Protein AF-A0A955SJW9-F1 (afdb_monomer)

Secondary structure (DSSP, 8-state):
-HHHHHHHHHHHTT--HHHHHHHHHTTSGGG----S--HHHHHHHHHHHHHHH-HHHHTSSS-SS--HHHHHHTT-GGGHHHHHHHHHHT-

Mean predicted aligned error: 3.62 Å

Sequence (91 aa):
THAEIGAYLLGLWGIPTSVIEAVAFHHRPSASLAQVLTPLISVHAANGLLAEQDPRNLEREPPPFFDLNYLAELNFTNRIPVWRELSLVSN

Solvent-accessible surface area (backbone atoms only — not comparable to full-atom values): 5300 Å² total; per-residue (Å²): 108,74,34,49,56,51,21,51,53,38,52,76,69,69,52,60,64,60,59,30,48,21,45,47,22,38,94,47,54,71,77,49,87,75,92,63,99,48,60,31,60,59,51,24,51,51,51,13,58,55,37,68,72,36,73,78,37,75,78,38,87,77,53,78,34,71,66,60,66,48,30,48,79,70,71,43,60,84,44,52,66,57,54,53,54,55,58,63,76,74,112

pLDDT: mean 92.32, std 7.33, range [53.66, 98.5]

Structure (mmCIF, N/CA/C/O backbone):
data_AF-A0A955SJW9-F1
#
_entry.id   AF-A0A955SJW9-F1
#
loop_
_atom_site.group_PDB
_atom_site.id
_atom_site.type_symbol
_atom_site.label_atom_id
_atom_site.label_alt_id
_atom_site.label_comp_id
_atom_site.label_asym_id
_atom_site.label_entity_id
_atom_site.label_seq_id
_atom_site.pdbx_PDB_ins_code
_atom_site.Cartn_x
_atom_site.Cartn_y
_atom_site.Cartn_z
_atom_site.occupancy
_atom_site.B_iso_or_equiv
_atom_site.auth_seq_id
_atom_site.auth_comp_id
_atom_site.auth_asym_id
_atom_site.auth_atom_id
_atom_site.pdbx_PDB_model_num
ATOM 1 N N . THR A 1 1 ? -14.673 2.629 -4.305 1.00 79.69 1 THR A N 1
ATOM 2 C CA . THR A 1 1 ? -14.078 1.515 -5.093 1.00 79.69 1 THR A CA 1
ATOM 3 C C . THR A 1 1 ? -14.220 0.211 -4.309 1.00 79.69 1 THR A C 1
ATOM 5 O O . THR A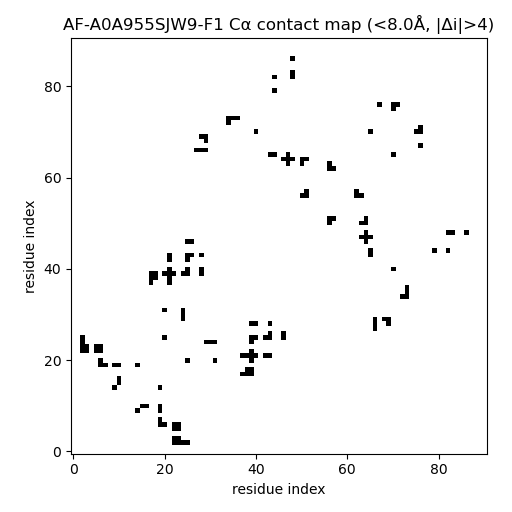 1 1 ? -14.810 0.235 -3.235 1.00 79.69 1 THR A O 1
ATOM 8 N N . HIS A 1 2 ? -13.708 -0.932 -4.791 1.00 93.69 2 HIS A N 1
ATOM 9 C CA . HIS A 1 2 ? -13.733 -2.187 -4.012 1.00 93.69 2 HIS A CA 1
ATOM 10 C C . HIS A 1 2 ? -13.007 -2.067 -2.656 1.00 93.69 2 HIS A C 1
ATOM 12 O O . HIS A 1 2 ? -13.375 -2.751 -1.706 1.00 93.69 2 HIS A O 1
ATOM 18 N N . ALA A 1 3 ? -12.025 -1.163 -2.555 1.00 95.38 3 ALA A N 1
ATOM 19 C CA . ALA A 1 3 ? -11.269 -0.885 -1.336 1.00 95.38 3 ALA A CA 1
ATOM 20 C C . ALA A 1 3 ? -12.160 -0.371 -0.191 1.00 95.38 3 ALA A C 1
ATOM 22 O O . ALA A 1 3 ? -12.101 -0.894 0.916 1.00 95.38 3 ALA A O 1
ATOM 23 N N . GLU A 1 4 ? -13.037 0.600 -0.463 1.00 94.81 4 GLU A N 1
ATOM 24 C CA . GLU A 1 4 ? -13.934 1.189 0.548 1.00 94.81 4 GLU A CA 1
ATOM 25 C C . GLU A 1 4 ? -14.970 0.179 1.050 1.00 94.81 4 GLU A C 1
ATOM 27 O O . GLU A 1 4 ? -15.210 0.087 2.251 1.00 94.81 4 GLU A O 1
ATOM 32 N N . ILE A 1 5 ? -15.550 -0.616 0.141 1.00 97.12 5 ILE A N 1
ATOM 33 C CA . ILE A 1 5 ? -16.500 -1.676 0.511 1.00 97.12 5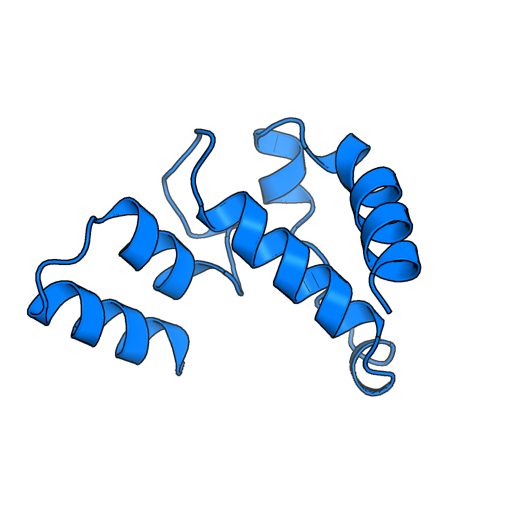 ILE A CA 1
ATOM 34 C C . ILE A 1 5 ? -15.792 -2.739 1.357 1.00 97.12 5 ILE A C 1
ATOM 36 O O . ILE A 1 5 ? -16.316 -3.143 2.392 1.00 97.12 5 ILE A O 1
ATOM 40 N N . GLY A 1 6 ? -14.589 -3.163 0.955 1.00 97.19 6 GLY A N 1
ATOM 41 C CA . GLY A 1 6 ? -13.779 -4.101 1.731 1.00 97.19 6 GLY A CA 1
ATOM 42 C C . GLY A 1 6 ? -13.472 -3.569 3.131 1.00 97.19 6 GLY A C 1
ATOM 43 O O . GLY A 1 6 ? -13.748 -4.245 4.117 1.00 97.19 6 GLY A O 1
ATOM 44 N N . ALA A 1 7 ? -12.981 -2.333 3.232 1.00 97.31 7 ALA A N 1
ATOM 45 C CA . ALA A 1 7 ? -12.686 -1.680 4.505 1.00 97.31 7 ALA A CA 1
ATOM 46 C C . ALA A 1 7 ? -13.925 -1.568 5.410 1.00 97.31 7 ALA A C 1
ATOM 48 O O . ALA A 1 7 ? -13.847 -1.873 6.600 1.00 97.31 7 ALA A O 1
ATOM 49 N N . TYR A 1 8 ? -15.079 -1.202 4.844 1.00 97.44 8 TYR A N 1
ATOM 50 C CA . TYR A 1 8 ? -16.346 -1.146 5.572 1.00 97.44 8 TYR A CA 1
ATOM 51 C C . TYR A 1 8 ? -16.722 -2.507 6.174 1.00 97.44 8 TYR A C 1
ATOM 53 O O . TYR A 1 8 ? -17.025 -2.591 7.364 1.00 97.44 8 TYR A O 1
ATOM 61 N N . LEU A 1 9 ? -16.639 -3.585 5.386 1.00 98.50 9 LEU A N 1
ATOM 62 C CA . LEU A 1 9 ? -16.927 -4.941 5.862 1.00 98.50 9 LEU A CA 1
ATOM 63 C C . LEU A 1 9 ? -15.962 -5.381 6.971 1.00 98.50 9 LEU A C 1
ATOM 65 O O . LEU A 1 9 ? -16.402 -5.932 7.977 1.00 98.50 9 LEU A O 1
ATOM 69 N N . LEU A 1 10 ? -14.665 -5.093 6.832 1.00 98.25 10 LEU A N 1
ATOM 70 C CA . LEU A 1 10 ? -13.677 -5.400 7.872 1.00 98.25 10 LEU A CA 1
ATOM 71 C C . LEU A 1 10 ? -13.951 -4.629 9.174 1.00 98.25 10 LEU A C 1
ATOM 73 O O . LEU A 1 10 ? -13.764 -5.181 10.259 1.00 98.25 10 LEU A O 1
ATOM 77 N N . GLY A 1 11 ? -14.453 -3.395 9.074 1.00 97.94 11 GLY A N 1
ATOM 78 C CA . GLY A 1 11 ? -14.941 -2.627 10.220 1.00 97.94 11 GLY A CA 1
ATOM 79 C C . GLY A 1 11 ? -16.107 -3.310 10.934 1.00 97.94 11 GLY A C 1
ATOM 80 O O . GLY A 1 11 ? -16.089 -3.424 12.158 1.00 97.94 11 GLY A O 1
ATOM 81 N N . LEU A 1 12 ? -17.078 -3.842 10.184 1.00 98.19 12 LEU A N 1
ATOM 82 C CA . LEU A 1 12 ? -18.191 -4.611 10.758 1.00 98.19 12 LEU A CA 1
ATOM 83 C C . LEU A 1 12 ? -17.728 -5.896 11.455 1.00 98.19 12 LEU A C 1
ATOM 85 O O . LEU A 1 12 ? -18.361 -6.339 12.411 1.00 98.19 12 LEU A O 1
ATOM 89 N N . TRP A 1 13 ? -16.628 -6.492 10.997 1.00 98.38 13 TRP A N 1
ATOM 90 C CA . TRP A 1 13 ? -16.047 -7.696 11.596 1.00 98.38 13 TRP A CA 1
ATOM 91 C C . TRP A 1 13 ? -15.110 -7.420 12.778 1.00 98.38 13 TRP A C 1
ATOM 93 O O . TRP A 1 13 ? -14.568 -8.363 13.349 1.00 98.38 13 TRP A O 1
ATOM 103 N N . GLY A 1 14 ? -14.914 -6.157 13.169 1.00 97.75 14 GLY A N 1
ATOM 104 C CA . GLY A 1 14 ? -14.073 -5.800 14.317 1.00 97.75 14 GLY A CA 1
ATOM 105 C C . GLY A 1 14 ? -12.574 -5.996 14.075 1.00 97.75 14 GLY A C 1
ATOM 106 O O . GLY A 1 14 ? -11.815 -6.219 15.018 1.00 97.75 14 GLY A O 1
ATOM 107 N N . ILE A 1 15 ? -12.137 -5.935 12.818 1.00 98.38 15 ILE A N 1
ATOM 108 C CA . ILE A 1 15 ? -10.722 -6.032 12.449 1.00 98.38 15 ILE A CA 1
ATOM 109 C C . ILE A 1 15 ? -9.972 -4.757 12.891 1.00 98.38 15 ILE A C 1
ATOM 111 O O . ILE A 1 15 ? -10.561 -3.675 12.892 1.00 98.38 15 ILE A O 1
ATOM 115 N N . PRO A 1 16 ? -8.676 -4.833 13.262 1.00 97.50 16 PRO A N 1
ATOM 116 C CA . PRO A 1 16 ? -7.917 -3.656 13.682 1.00 97.50 16 PRO A CA 1
ATOM 117 C C . PRO A 1 16 ? -7.883 -2.539 12.630 1.00 97.50 16 PRO A C 1
ATOM 119 O O . PRO A 1 16 ? -7.676 -2.797 11.441 1.00 97.50 16 PRO A O 1
ATOM 122 N N . THR A 1 17 ? -7.988 -1.286 13.084 1.00 95.69 17 THR A N 1
ATOM 123 C CA . THR A 1 17 ? -8.021 -0.086 12.227 1.00 95.69 17 THR A CA 1
ATOM 124 C C . THR A 1 17 ? -6.858 -0.016 11.242 1.00 95.69 17 THR A C 1
ATOM 126 O O . THR A 1 17 ? -7.071 0.306 10.082 1.00 95.69 17 THR A O 1
ATOM 129 N N . SER A 1 18 ? -5.644 -0.395 11.649 1.00 95.88 18 SER A N 1
ATOM 130 C CA . SER A 1 18 ? -4.467 -0.365 10.768 1.00 95.88 18 SER A CA 1
ATOM 131 C C . SER A 1 18 ? -4.583 -1.299 9.555 1.00 95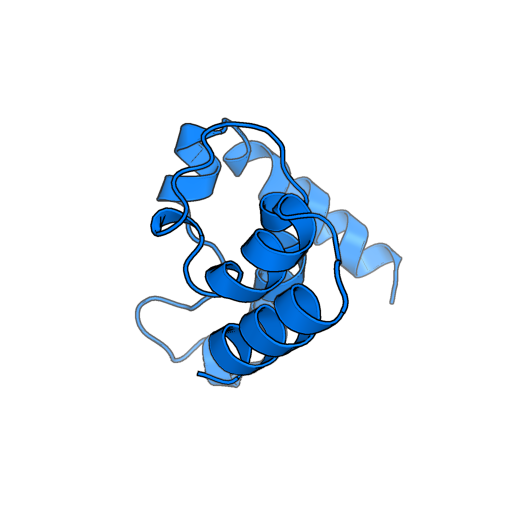.88 18 SER A C 1
ATOM 133 O O . SER A 1 18 ? -4.032 -1.010 8.494 1.00 95.88 18 SER A O 1
ATOM 135 N N . VAL A 1 19 ? -5.313 -2.411 9.686 1.00 96.81 19 VAL A N 1
ATOM 136 C CA . VAL A 1 19 ? -5.615 -3.323 8.573 1.00 96.81 19 VAL A CA 1
ATOM 137 C C . VAL A 1 19 ? -6.741 -2.750 7.714 1.00 96.81 19 VAL A C 1
ATOM 139 O O . VAL A 1 19 ? -6.652 -2.787 6.489 1.00 96.81 19 VAL A O 1
ATOM 142 N N . ILE A 1 20 ? -7.771 -2.173 8.340 1.00 97.56 20 ILE A N 1
ATOM 143 C CA . ILE A 1 20 ? -8.867 -1.491 7.635 1.00 97.56 20 ILE A CA 1
ATOM 144 C C . ILE A 1 20 ? -8.316 -0.357 6.760 1.00 97.56 20 ILE A C 1
ATOM 14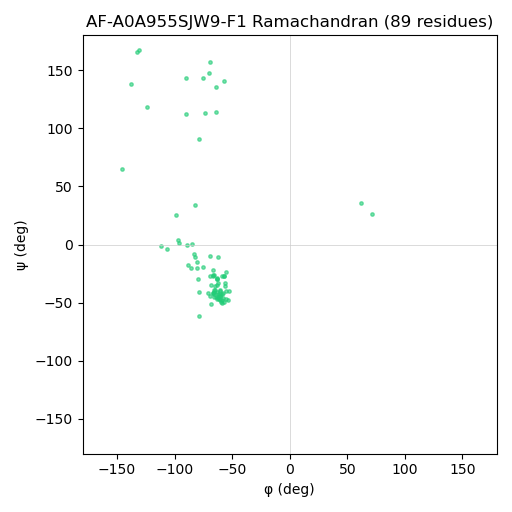6 O O . ILE A 1 20 ? -8.662 -0.272 5.585 1.00 97.56 20 ILE A O 1
ATOM 150 N N . GLU A 1 21 ? -7.420 0.472 7.295 1.00 96.50 21 GLU A N 1
ATOM 151 C CA . GLU A 1 21 ? -6.762 1.563 6.570 1.00 96.50 21 GLU A CA 1
ATOM 152 C C . GLU A 1 21 ? -5.893 1.049 5.422 1.00 96.50 21 GLU A C 1
ATOM 154 O O . GLU A 1 21 ? -5.934 1.610 4.327 1.00 96.50 21 GLU A O 1
ATOM 159 N N . ALA A 1 22 ? -5.158 -0.050 5.627 1.00 97.38 22 ALA A N 1
ATOM 160 C CA . ALA A 1 22 ? -4.402 -0.687 4.552 1.00 97.38 22 ALA A CA 1
ATOM 161 C C . ALA A 1 22 ? -5.320 -1.102 3.390 1.00 97.38 22 ALA A C 1
ATOM 163 O O . ALA A 1 22 ? -5.005 -0.863 2.224 1.00 97.38 22 ALA A O 1
ATOM 164 N N . VAL A 1 23 ? -6.499 -1.657 3.685 1.00 97.25 23 VAL A N 1
ATOM 165 C CA . VAL A 1 23 ? -7.484 -2.001 2.651 1.00 97.25 23 VAL A CA 1
ATOM 166 C C . VAL A 1 23 ? -8.123 -0.759 2.034 1.00 97.25 23 VAL A C 1
ATOM 168 O O . VAL A 1 23 ? -8.267 -0.719 0.819 1.00 97.25 23 VAL A O 1
ATOM 171 N N . ALA A 1 24 ? -8.470 0.261 2.814 1.00 96.94 24 ALA A N 1
ATOM 172 C CA . ALA A 1 24 ? -9.122 1.463 2.299 1.00 96.94 24 ALA A CA 1
ATOM 173 C C . ALA A 1 24 ? -8.211 2.273 1.360 1.00 96.94 24 ALA A C 1
ATOM 175 O O . ALA A 1 24 ? -8.666 2.768 0.328 1.00 96.94 24 ALA A O 1
ATOM 176 N N . PHE A 1 25 ? -6.926 2.394 1.708 1.00 96.75 25 PHE A N 1
ATOM 177 C CA . PHE A 1 25 ? -6.029 3.382 1.110 1.00 96.75 25 PHE A CA 1
ATOM 178 C C . PHE A 1 25 ? -4.919 2.804 0.229 1.00 96.75 25 PHE A C 1
ATOM 180 O O . PHE A 1 25 ? -4.177 3.587 -0.351 1.00 96.75 25 PHE A O 1
ATOM 187 N N . HIS A 1 26 ? -4.779 1.486 0.046 1.00 95.88 26 HIS A N 1
ATOM 188 C CA . HIS A 1 26 ? -3.633 0.926 -0.701 1.00 95.88 26 HIS A CA 1
ATOM 189 C C . HIS A 1 26 ? -3.461 1.440 -2.140 1.00 95.88 26 HIS A C 1
ATOM 191 O O . HIS A 1 26 ? -2.339 1.457 -2.643 1.00 95.88 26 HIS A O 1
ATOM 197 N N . HIS A 1 27 ? -4.543 1.862 -2.807 1.00 93.94 27 HIS A N 1
ATOM 198 C CA . HIS A 1 27 ? -4.478 2.483 -4.141 1.00 93.94 27 HIS A CA 1
ATOM 199 C C . HIS A 1 27 ? -4.096 3.969 -4.104 1.00 93.94 27 HIS A C 1
ATOM 201 O O . HIS A 1 27 ? -3.707 4.523 -5.126 1.00 93.94 27 HIS A O 1
ATOM 207 N N . ARG A 1 28 ? -4.273 4.642 -2.960 1.00 94.06 28 ARG A N 1
ATOM 208 C CA . ARG A 1 28 ? -4.053 6.085 -2.760 1.00 94.06 28 ARG A CA 1
ATOM 209 C C . ARG A 1 28 ? -3.533 6.347 -1.337 1.00 94.06 28 ARG A C 1
ATOM 211 O O . ARG A 1 28 ? -4.249 6.952 -0.536 1.00 94.06 28 ARG A O 1
ATOM 218 N N . PRO A 1 29 ? -2.335 5.861 -0.984 1.00 95.25 29 PRO A N 1
ATOM 219 C CA . PRO A 1 29 ? -1.883 5.849 0.402 1.00 95.25 29 PRO A CA 1
ATOM 220 C C . PRO A 1 29 ? -1.648 7.254 0.971 1.00 95.25 29 PRO A C 1
ATOM 222 O O . PRO A 1 29 ? -1.882 7.437 2.162 1.00 95.25 29 PRO A O 1
ATOM 225 N N . SER A 1 30 ? -1.326 8.267 0.151 1.00 94.75 30 SER A N 1
ATOM 226 C CA . SER A 1 30 ? -1.283 9.675 0.593 1.00 94.75 30 SER A CA 1
ATOM 227 C C . SER A 1 30 ? -2.626 10.236 1.084 1.00 94.75 30 SER A C 1
ATOM 229 O O . SER A 1 30 ? -2.658 11.326 1.644 1.00 94.75 30 SER A O 1
ATOM 231 N N . ALA A 1 31 ? -3.748 9.536 0.882 1.00 94.00 31 ALA A N 1
ATOM 232 C CA . ALA A 1 31 ? -5.027 9.912 1.488 1.00 94.00 31 ALA A CA 1
ATOM 233 C C . ALA A 1 31 ? -5.177 9.415 2.941 1.00 94.00 31 ALA A C 1
ATOM 235 O O . ALA A 1 31 ? -6.118 9.819 3.625 1.00 94.00 31 ALA A O 1
ATOM 236 N N . SER A 1 32 ? -4.278 8.545 3.414 1.00 93.06 32 SER A N 1
ATOM 237 C CA . SER A 1 32 ? -4.223 8.129 4.814 1.00 93.06 32 SER A CA 1
ATOM 238 C C . SER A 1 32 ? -3.623 9.233 5.685 1.00 93.06 32 SER A C 1
ATOM 240 O O . SER A 1 32 ? -2.680 9.912 5.288 1.00 93.06 32 SER A O 1
ATOM 242 N N . LEU A 1 33 ? -4.136 9.380 6.907 1.00 88.56 33 LEU A N 1
ATOM 243 C CA . LEU A 1 33 ? -3.577 10.295 7.910 1.00 88.56 33 LEU A CA 1
ATOM 244 C C . LEU A 1 33 ? -2.402 9.674 8.685 1.00 88.56 33 LEU A C 1
ATOM 246 O O . LEU A 1 33 ? -1.757 10.355 9.482 1.00 88.56 33 LEU A O 1
ATOM 250 N N . ALA A 1 34 ? -2.133 8.380 8.491 1.00 85.25 34 ALA A N 1
ATOM 251 C CA . ALA A 1 34 ? -1.082 7.675 9.206 1.00 85.25 34 ALA A CA 1
ATOM 252 C C . ALA A 1 34 ? 0.310 8.085 8.696 1.00 85.25 34 ALA A C 1
ATOM 254 O O . ALA A 1 34 ? 0.709 7.730 7.590 1.00 85.25 34 ALA A O 1
ATOM 255 N N . GLN A 1 35 ? 1.080 8.761 9.551 1.00 82.56 35 GLN A N 1
ATOM 256 C CA . GLN A 1 35 ? 2.467 9.182 9.288 1.00 82.56 35 GLN 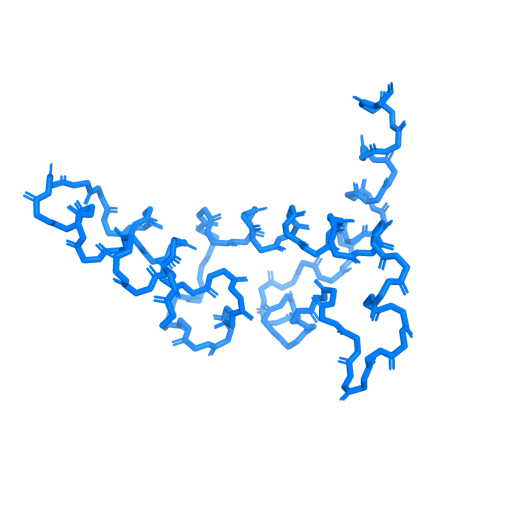A CA 1
ATOM 257 C C . GLN A 1 35 ? 3.505 8.230 9.912 1.00 82.56 35 GLN A C 1
ATOM 259 O O . GLN A 1 35 ? 4.613 8.626 10.265 1.00 82.56 35 GLN A O 1
ATOM 264 N N . VAL A 1 36 ? 3.132 6.966 10.113 1.00 88.56 36 VAL A N 1
ATOM 265 C CA . VAL A 1 36 ? 3.969 5.947 10.762 1.00 88.56 36 VAL A CA 1
ATOM 266 C C . VAL A 1 36 ? 4.007 4.666 9.936 1.00 88.56 36 VAL A C 1
ATOM 268 O O . VAL A 1 36 ? 3.208 4.472 9.018 1.00 88.56 36 VAL A O 1
ATOM 271 N N . LEU A 1 37 ? 4.926 3.763 10.286 1.00 90.62 37 LEU A N 1
ATOM 272 C CA . LEU A 1 37 ? 4.988 2.436 9.682 1.00 90.62 37 LEU A CA 1
ATOM 273 C C . LEU A 1 37 ? 3.717 1.648 10.013 1.00 90.62 37 LEU A C 1
ATOM 275 O O . LEU A 1 37 ? 3.463 1.302 11.164 1.00 90.62 37 LEU A O 1
ATOM 279 N N . THR A 1 38 ? 2.932 1.352 8.981 1.00 95.12 38 THR A N 1
ATOM 280 C CA . THR A 1 38 ? 1.685 0.585 9.065 1.00 95.12 38 THR A CA 1
ATOM 281 C C . THR A 1 38 ? 1.653 -0.492 7.978 1.00 95.12 38 THR A C 1
ATOM 283 O O . THR A 1 38 ? 2.428 -0.415 7.016 1.00 95.12 38 THR A O 1
ATOM 286 N N . PRO A 1 39 ? 0.739 -1.480 8.066 1.00 97.00 39 PRO A N 1
ATOM 287 C CA . PRO A 1 39 ? 0.545 -2.463 6.999 1.00 97.00 39 PRO A CA 1
ATOM 288 C C . PRO A 1 39 ? 0.253 -1.838 5.626 1.00 97.00 39 PRO A C 1
ATOM 290 O O . PRO A 1 39 ? 0.539 -2.463 4.606 1.00 97.00 39 PRO A O 1
ATOM 293 N N . LEU A 1 40 ? -0.260 -0.600 5.583 1.00 97.31 40 LEU A N 1
ATOM 294 C CA . LEU A 1 40 ? -0.528 0.132 4.345 1.00 97.31 40 LEU A CA 1
ATOM 295 C C . LEU A 1 40 ? 0.719 0.247 3.459 1.00 97.31 40 LEU A C 1
ATOM 297 O O . LEU A 1 40 ? 0.599 0.042 2.256 1.00 97.31 40 LEU A O 1
ATOM 301 N N . ILE A 1 41 ? 1.908 0.490 4.028 1.00 96.06 41 ILE A N 1
ATOM 302 C CA . ILE A 1 41 ? 3.159 0.586 3.252 1.00 96.06 41 ILE A CA 1
ATOM 303 C C . ILE A 1 41 ? 3.433 -0.729 2.525 1.00 96.06 41 ILE A C 1
ATOM 305 O O . ILE A 1 41 ? 3.727 -0.731 1.333 1.00 96.06 41 ILE A O 1
ATOM 309 N N . SER A 1 42 ? 3.318 -1.852 3.237 1.00 95.06 42 SER A N 1
ATOM 310 C CA . SER A 1 42 ? 3.582 -3.177 2.678 1.00 95.06 42 SER A CA 1
ATOM 311 C C . SER A 1 42 ? 2.577 -3.542 1.588 1.00 95.06 42 SER A C 1
ATOM 313 O O . SER A 1 42 ? 2.980 -4.005 0.525 1.00 95.06 42 SER A O 1
ATOM 315 N N . VAL A 1 43 ? 1.283 -3.299 1.823 1.00 96.38 43 VAL A N 1
ATOM 316 C CA . VAL A 1 43 ? 0.228 -3.583 0.835 1.00 96.38 43 VAL A CA 1
ATOM 317 C C . VAL A 1 43 ? 0.365 -2.670 -0.384 1.00 96.38 43 VAL A C 1
ATOM 319 O O . VAL A 1 43 ? 0.254 -3.139 -1.513 1.00 96.38 43 VAL A O 1
ATOM 322 N N . HIS A 1 44 ? 0.662 -1.385 -0.178 1.00 96.62 44 HIS A N 1
ATOM 323 C CA . HIS A 1 44 ? 0.903 -0.445 -1.268 1.00 96.62 44 HIS A CA 1
ATOM 324 C C . HIS A 1 44 ? 2.123 -0.851 -2.106 1.00 96.62 44 HIS A C 1
ATOM 326 O O . HIS A 1 44 ? 2.029 -0.903 -3.330 1.00 96.62 44 HIS A O 1
ATOM 332 N N . ALA A 1 45 ? 3.238 -1.214 -1.464 1.00 95.56 45 ALA A N 1
ATOM 333 C C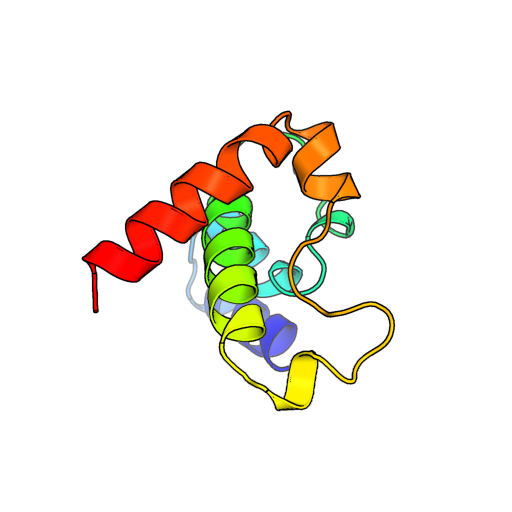A . ALA A 1 45 ? 4.433 -1.674 -2.162 1.00 95.56 45 ALA A CA 1
ATOM 334 C C . ALA A 1 45 ? 4.164 -2.942 -2.991 1.00 95.56 45 ALA A C 1
ATOM 336 O O . ALA A 1 45 ? 4.563 -3.012 -4.152 1.00 95.56 45 ALA A O 1
ATOM 337 N N . ALA A 1 46 ? 3.451 -3.921 -2.424 1.00 95.31 46 ALA A N 1
ATOM 338 C CA . ALA A 1 46 ? 3.072 -5.142 -3.132 1.00 95.31 46 ALA A CA 1
ATOM 339 C C . ALA A 1 46 ? 2.162 -4.853 -4.337 1.00 95.31 46 ALA A C 1
ATOM 341 O O . ALA A 1 46 ? 2.404 -5.369 -5.426 1.00 95.31 46 ALA A O 1
ATOM 342 N N . ASN A 1 47 ? 1.156 -3.988 -4.171 1.00 94.56 47 ASN A N 1
ATOM 343 C CA . ASN A 1 47 ? 0.288 -3.574 -5.272 1.00 94.56 47 ASN A CA 1
ATOM 344 C C . ASN A 1 47 ? 1.062 -2.876 -6.387 1.00 94.56 47 ASN A C 1
ATOM 346 O O . ASN A 1 47 ? 0.785 -3.126 -7.556 1.00 94.56 47 ASN A O 1
ATOM 350 N N . GLY A 1 48 ? 2.037 -2.041 -6.031 1.00 94.88 48 GLY A N 1
ATOM 351 C CA . GLY A 1 48 ? 2.887 -1.365 -6.998 1.00 94.88 48 GLY A CA 1
ATOM 352 C C . GLY A 1 48 ? 3.729 -2.312 -7.831 1.00 94.88 48 GLY A C 1
ATOM 353 O O . GLY A 1 48 ? 3.729 -2.224 -9.056 1.00 94.88 48 GLY A O 1
ATOM 354 N N . LEU A 1 49 ? 4.371 -3.280 -7.176 1.00 95.00 49 LEU A N 1
ATOM 355 C CA . LEU A 1 49 ? 5.135 -4.330 -7.850 1.00 95.00 49 LEU A CA 1
ATOM 356 C C . LEU A 1 49 ? 4.263 -5.168 -8.792 1.00 95.00 49 LEU A C 1
ATOM 358 O O . LEU A 1 49 ? 4.671 -5.454 -9.914 1.00 95.00 49 LEU A O 1
ATOM 362 N N . LEU A 1 50 ? 3.052 -5.535 -8.365 1.00 93.00 50 LEU A N 1
ATOM 363 C CA . LEU A 1 50 ? 2.099 -6.245 -9.224 1.00 93.00 50 LEU A CA 1
ATOM 364 C C . LEU A 1 50 ? 1.642 -5.375 -10.400 1.00 93.00 50 LEU A C 1
ATOM 366 O O . LEU A 1 50 ? 1.508 -5.867 -11.518 1.00 93.00 50 LEU A O 1
ATOM 370 N N . ALA A 1 51 ? 1.427 -4.079 -10.167 1.00 92.88 51 ALA A N 1
ATOM 371 C CA . ALA A 1 51 ? 1.041 -3.145 -11.212 1.00 92.88 51 ALA A CA 1
ATOM 372 C C . ALA A 1 51 ? 2.145 -2.968 -12.267 1.00 92.88 51 ALA A C 1
ATOM 374 O O . ALA A 1 51 ? 1.807 -2.856 -13.444 1.00 92.88 51 ALA A O 1
ATOM 375 N N . GLU A 1 52 ? 3.425 -2.991 -11.876 1.00 91.94 52 GLU A N 1
ATOM 376 C CA . GLU A 1 52 ? 4.581 -2.952 -12.791 1.00 91.94 52 GLU A CA 1
ATOM 377 C C . GLU A 1 52 ? 4.659 -4.167 -13.722 1.00 91.94 52 GLU A C 1
ATOM 379 O O . GLU A 1 52 ? 5.167 -4.054 -14.837 1.00 91.94 52 GLU A O 1
ATOM 384 N N . GLN A 1 53 ? 4.149 -5.322 -13.289 1.00 89.44 53 GLN A N 1
ATOM 385 C CA . GLN A 1 53 ? 4.159 -6.556 -14.079 1.00 89.44 53 GLN A CA 1
ATOM 386 C C . GLN A 1 53 ? 3.032 -6.623 -15.119 1.00 89.44 53 GLN A C 1
ATOM 388 O O . GLN A 1 53 ? 3.089 -7.458 -16.020 1.00 89.44 53 GLN A O 1
ATOM 393 N N . ASP A 1 54 ? 2.011 -5.769 -15.014 1.00 90.81 54 ASP A N 1
ATOM 394 C CA . ASP A 1 54 ? 0.902 -5.714 -15.966 1.00 90.81 54 ASP A CA 1
ATOM 395 C C . ASP A 1 54 ? 1.223 -4.730 -17.107 1.00 90.81 54 ASP A C 1
ATOM 397 O O . ASP A 1 54 ? 1.235 -3.515 -16.880 1.00 90.81 54 ASP A O 1
ATOM 401 N N . PRO A 1 55 ? 1.415 -5.204 -18.357 1.00 89.25 55 PRO A N 1
ATOM 402 C CA . PRO A 1 55 ? 1.768 -4.340 -19.483 1.00 89.25 55 PRO A CA 1
ATOM 403 C C . PRO A 1 55 ? 0.763 -3.211 -19.731 1.00 89.25 55 PRO A C 1
ATOM 405 O O . PRO A 1 55 ? 1.139 -2.144 -20.205 1.00 89.25 55 PRO A O 1
ATOM 408 N N . ARG A 1 56 ? -0.510 -3.404 -19.356 1.00 90.69 56 ARG A N 1
ATOM 409 C CA . ARG A 1 56 ? -1.568 -2.392 -19.518 1.00 90.69 56 ARG A CA 1
ATOM 410 C C . ARG A 1 56 ? -1.345 -1.161 -18.643 1.00 90.69 56 ARG A C 1
ATOM 412 O O . ARG A 1 56 ? -1.910 -0.107 -18.918 1.00 90.69 56 ARG A O 1
ATOM 419 N N . ASN A 1 57 ? -0.562 -1.288 -17.572 1.00 91.12 57 ASN A N 1
ATOM 420 C CA . ASN A 1 57 ? -0.237 -0.176 -16.685 1.00 91.12 57 ASN A CA 1
ATOM 421 C C . ASN A 1 57 ? 0.962 0.641 -17.169 1.00 91.12 57 ASN A C 1
ATOM 423 O O . ASN A 1 57 ? 1.082 1.795 -16.766 1.00 91.12 57 ASN A O 1
ATOM 427 N N . LEU A 1 58 ? 1.807 0.080 -18.043 1.00 86.12 58 LEU A N 1
ATOM 428 C CA . LEU A 1 58 ? 2.942 0.790 -18.641 1.00 86.12 58 LEU A CA 1
ATOM 429 C C . LEU A 1 58 ? 2.486 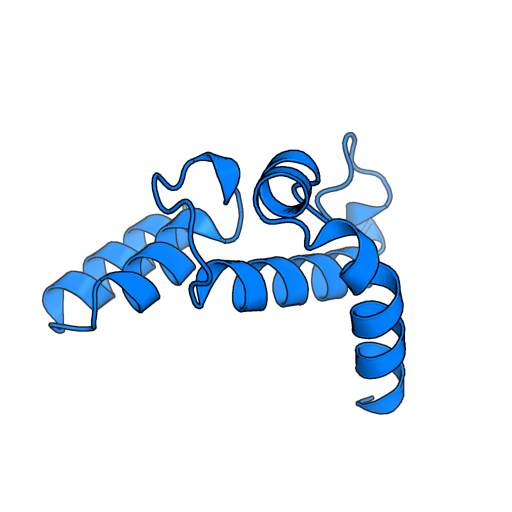1.932 -19.561 1.00 86.12 58 LEU A C 1
ATOM 431 O O . LEU A 1 58 ? 3.211 2.900 -19.744 1.00 86.12 58 LEU A O 1
ATOM 435 N N . GLU A 1 59 ? 1.279 1.824 -20.120 1.00 88.44 59 GLU A N 1
ATOM 436 C CA . GLU A 1 59 ? 0.685 2.822 -21.019 1.00 88.44 59 GLU A CA 1
ATOM 437 C C . GLU A 1 59 ? -0.115 3.912 -20.276 1.00 88.44 59 GLU A C 1
ATOM 439 O O . GLU A 1 59 ? -0.695 4.800 -20.904 1.00 88.44 59 GLU A O 1
ATOM 444 N N . ARG A 1 60 ? -0.207 3.848 -18.939 1.00 86.25 60 ARG A N 1
ATOM 445 C CA . ARG A 1 60 ? -0.975 4.808 -18.127 1.00 86.25 60 ARG A CA 1
ATOM 446 C C . ARG A 1 60 ? -0.108 5.989 -17.701 1.00 86.25 60 ARG A C 1
ATOM 448 O O . ARG A 1 60 ? 1.035 5.800 -17.309 1.00 86.25 60 ARG A O 1
ATOM 455 N N . GLU A 1 61 ? -0.704 7.181 -17.660 1.00 81.56 61 GLU A N 1
ATOM 456 C CA . GLU A 1 61 ? -0.040 8.417 -17.224 1.00 81.56 61 GLU A CA 1
ATOM 457 C C . GLU A 1 6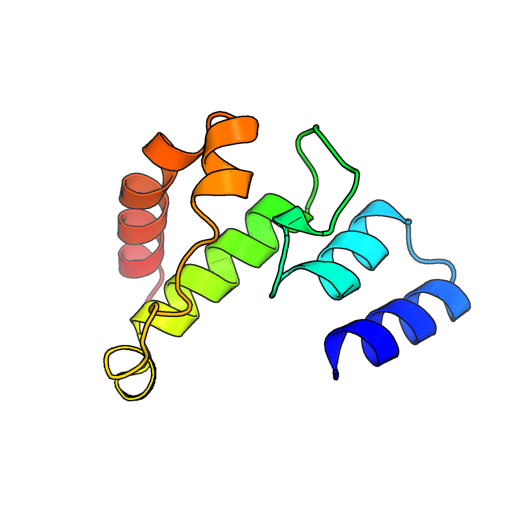1 ? -0.802 9.102 -16.062 1.00 81.56 61 GLU A C 1
ATOM 459 O O . GLU A 1 61 ? -1.959 9.498 -16.246 1.00 81.56 61 GLU A O 1
ATOM 464 N N . PRO A 1 62 ? -0.193 9.265 -14.867 1.00 79.75 62 PRO A N 1
ATOM 465 C CA . PRO A 1 62 ? 1.059 8.634 -14.461 1.00 79.75 62 PRO A CA 1
ATOM 466 C C . PRO A 1 62 ? 0.881 7.111 -14.274 1.00 79.75 62 PRO A C 1
ATOM 468 O O . PRO A 1 62 ? -0.234 6.647 -13.991 1.00 79.75 62 PRO A O 1
ATOM 471 N N . PRO A 1 63 ? 1.964 6.324 -14.367 1.00 78.25 63 PRO A N 1
ATOM 472 C CA . PRO A 1 63 ? 1.901 4.893 -14.116 1.00 78.25 63 PRO A CA 1
ATOM 473 C C . PRO A 1 63 ? 1.513 4.602 -12.655 1.00 78.25 63 PRO A C 1
ATOM 475 O O . PRO A 1 63 ? 2.059 5.224 -11.739 1.00 78.25 63 PRO A O 1
ATOM 478 N N . PRO A 1 64 ? 0.598 3.655 -12.388 1.00 81.38 64 PRO A N 1
ATOM 479 C CA . PRO A 1 64 ? 0.023 3.436 -11.059 1.00 81.38 64 PRO A CA 1
ATOM 480 C C . PRO A 1 64 ? 0.916 2.580 -10.139 1.00 81.38 64 PRO A C 1
ATOM 482 O O . PRO A 1 64 ? 0.400 1.785 -9.359 1.00 81.38 64 PRO A O 1
ATOM 485 N N . PHE A 1 65 ? 2.243 2.683 -10.248 1.00 88.81 65 PHE A N 1
ATOM 486 C CA . PHE A 1 65 ? 3.159 1.783 -9.540 1.00 88.81 65 PHE A CA 1
ATOM 487 C C . PHE A 1 65 ? 3.310 2.177 -8.075 1.00 88.81 65 PHE A C 1
ATOM 489 O O . PHE A 1 65 ? 2.954 1.429 -7.179 1.00 88.81 65 PHE A O 1
ATOM 496 N N . PHE A 1 66 ? 3.806 3.377 -7.803 1.00 94.62 66 PHE A N 1
ATOM 497 C CA . PHE A 1 66 ? 4.098 3.795 -6.441 1.00 94.62 66 PHE A CA 1
ATOM 498 C C . PHE A 1 66 ? 3.643 5.228 -6.225 1.00 94.62 66 PHE A C 1
ATOM 500 O O . PHE A 1 66 ? 3.883 6.107 -7.051 1.00 94.62 66 PHE A O 1
ATOM 507 N N . ASP A 1 67 ? 3.039 5.472 -5.072 1.00 95.06 67 ASP A N 1
ATOM 508 C CA . ASP A 1 67 ? 2.842 6.809 -4.544 1.00 95.06 67 ASP A CA 1
ATOM 509 C C . ASP A 1 67 ? 4.168 7.271 -3.928 1.00 95.06 67 ASP A C 1
ATOM 511 O O . ASP A 1 67 ? 4.498 6.985 -2.773 1.00 95.06 67 ASP A O 1
ATOM 515 N N . LEU A 1 68 ? 4.989 7.930 -4.749 1.00 93.62 68 LEU A N 1
ATOM 516 C CA . LEU A 1 68 ? 6.326 8.359 -4.342 1.00 93.62 68 LEU A CA 1
ATOM 517 C C . LEU A 1 68 ? 6.291 9.429 -3.249 1.00 93.62 68 LEU A C 1
ATOM 519 O O . LEU A 1 68 ? 7.241 9.499 -2.474 1.00 93.62 68 LEU A O 1
ATOM 523 N N . ASN A 1 69 ? 5.219 10.221 -3.155 1.00 93.38 69 ASN A N 1
ATOM 524 C CA . ASN A 1 69 ? 5.070 11.215 -2.093 1.00 93.38 69 ASN A CA 1
ATOM 525 C C . ASN A 1 69 ? 4.887 10.513 -0.748 1.00 93.38 69 ASN A C 1
ATOM 527 O O . ASN A 1 69 ? 5.660 10.754 0.176 1.00 93.38 69 ASN A O 1
ATOM 531 N N . TYR A 1 70 ? 3.944 9.569 -0.678 1.00 94.75 70 TYR A N 1
ATOM 532 C CA . TYR A 1 70 ? 3.723 8.750 0.511 1.00 94.75 70 TYR A CA 1
ATOM 533 C C . TYR A 1 70 ? 4.991 8.007 0.963 1.00 94.75 70 TYR A C 1
ATOM 535 O O . TYR A 1 70 ? 5.358 8.022 2.139 1.00 94.75 70 TYR A O 1
ATOM 543 N N . LEU A 1 71 ? 5.702 7.369 0.027 1.00 94.81 71 LEU A N 1
ATOM 544 C CA . LEU A 1 71 ? 6.940 6.658 0.351 1.00 94.81 71 LEU A CA 1
ATOM 545 C C . LEU A 1 71 ? 8.071 7.609 0.762 1.00 94.81 71 LEU A C 1
ATOM 547 O O . LEU A 1 71 ? 8.869 7.245 1.627 1.00 94.81 71 LEU A O 1
ATOM 551 N N . ALA A 1 72 ? 8.153 8.807 0.179 1.00 94.00 72 ALA A N 1
ATOM 552 C CA . ALA A 1 72 ? 9.169 9.792 0.535 1.00 94.00 72 ALA A CA 1
ATOM 553 C C . ALA A 1 72 ? 8.942 10.353 1.944 1.00 94.00 72 ALA A C 1
ATOM 555 O O . ALA A 1 72 ? 9.892 10.403 2.723 1.00 94.00 72 ALA A O 1
ATOM 556 N N . GLU A 1 73 ? 7.699 10.694 2.297 1.00 93.56 73 GLU A N 1
ATOM 557 C CA . GLU A 1 73 ? 7.329 11.185 3.634 1.00 93.56 73 GLU A CA 1
ATOM 558 C C . GLU A 1 73 ? 7.733 10.208 4.747 1.00 93.56 73 GLU A C 1
ATOM 560 O O . GLU A 1 73 ? 8.134 10.621 5.835 1.00 93.56 73 GLU A O 1
ATOM 565 N N . LEU A 1 74 ? 7.693 8.904 4.459 1.00 93.62 74 LEU A N 1
ATOM 566 C CA . LEU A 1 74 ? 8.037 7.845 5.407 1.00 93.62 74 LEU A CA 1
ATOM 567 C C . LEU A 1 74 ? 9.481 7.329 5.260 1.00 93.62 74 LEU A C 1
ATOM 569 O O . LEU A 1 74 ? 9.875 6.417 5.985 1.00 93.62 74 LEU A O 1
ATOM 573 N N . ASN A 1 75 ? 10.290 7.918 4.372 1.00 94.44 75 ASN A N 1
ATOM 574 C CA . ASN A 1 75 ? 11.674 7.521 4.071 1.00 94.44 75 ASN A CA 1
ATOM 575 C C . ASN A 1 75 ? 11.830 6.090 3.506 1.00 94.44 75 ASN A C 1
ATOM 577 O O . ASN A 1 75 ? 12.814 5.405 3.787 1.00 94.44 75 ASN A O 1
ATOM 581 N N . PHE A 1 76 ? 10.875 5.638 2.688 1.00 95.25 76 PHE A N 1
ATOM 582 C CA . PHE A 1 76 ? 10.852 4.306 2.069 1.00 95.25 76 PHE A CA 1
ATOM 583 C C . PHE A 1 76 ? 11.174 4.281 0.571 1.00 95.25 76 PHE A C 1
ATOM 585 O O . PHE A 1 76 ? 11.296 3.197 0.002 1.00 95.25 76 PHE A O 1
ATOM 592 N N . THR A 1 77 ? 11.368 5.423 -0.094 1.00 95.00 77 THR A N 1
ATOM 593 C CA . THR A 1 77 ? 11.673 5.457 -1.540 1.00 95.00 77 THR A CA 1
ATOM 594 C C . THR A 1 77 ? 12.915 4.633 -1.903 1.00 95.00 77 THR A C 1
ATOM 596 O O . THR A 1 77 ? 12.942 3.948 -2.924 1.00 95.00 77 THR A O 1
ATOM 599 N N . ASN A 1 78 ? 13.926 4.612 -1.02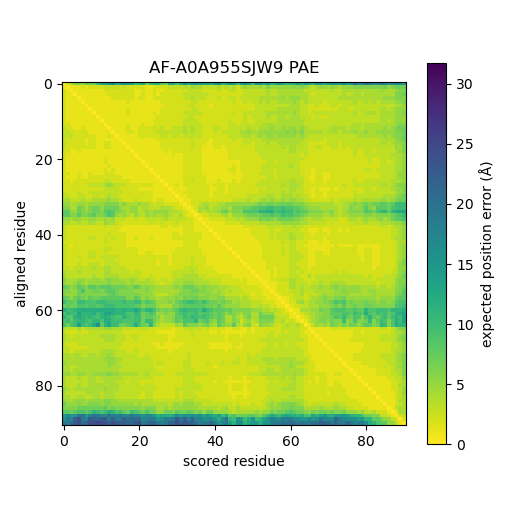9 1.00 96.00 78 ASN A N 1
ATOM 600 C CA . ASN A 1 78 ? 15.144 3.812 -1.200 1.00 96.00 78 ASN A CA 1
ATOM 601 C C . ASN A 1 78 ? 14.921 2.290 -1.081 1.00 96.00 78 ASN A C 1
ATOM 603 O O . ASN A 1 78 ? 15.829 1.518 -1.384 1.00 96.00 78 ASN A O 1
ATOM 607 N N . ARG A 1 79 ? 13.739 1.838 -0.645 1.00 96.12 79 ARG A N 1
ATOM 608 C CA . ARG A 1 79 ? 13.394 0.415 -0.524 1.00 96.12 79 ARG A CA 1
ATOM 609 C C . ARG A 1 79 ? 12.800 -0.173 -1.797 1.00 96.12 79 ARG A C 1
ATOM 611 O O . ARG A 1 79 ? 12.844 -1.390 -1.940 1.00 96.12 79 ARG A O 1
ATOM 618 N N . ILE A 1 80 ? 12.328 0.654 -2.734 1.00 95.56 80 ILE A N 1
ATOM 619 C CA . ILE A 1 80 ? 11.732 0.190 -3.997 1.00 95.56 80 ILE A CA 1
ATOM 620 C C . ILE A 1 80 ? 12.662 -0.771 -4.764 1.00 95.56 80 ILE A C 1
ATOM 622 O O . ILE A 1 80 ? 12.193 -1.846 -5.137 1.00 95.56 80 ILE A O 1
ATOM 626 N N . PRO A 1 81 ? 13.969 -0.480 -4.963 1.00 95.75 81 PRO A N 1
ATOM 627 C CA . PRO A 1 81 ? 14.862 -1.411 -5.658 1.00 95.75 81 PRO A CA 1
ATOM 628 C C . PRO A 1 81 ? 14.975 -2.770 -4.955 1.00 95.75 81 PRO A C 1
ATOM 630 O O . PRO A 1 81 ? 14.931 -3.804 -5.612 1.00 95.75 81 PRO A O 1
ATOM 633 N N . VAL A 1 82 ? 15.043 -2.766 -3.619 1.00 95.94 82 VAL A N 1
ATOM 634 C CA . VAL A 1 82 ? 15.125 -3.989 -2.803 1.00 95.94 82 VAL A CA 1
ATOM 635 C C . VAL A 1 82 ? 13.842 -4.809 -2.925 1.00 95.94 82 VAL A C 1
ATOM 637 O O . VAL A 1 82 ? 13.888 -6.027 -3.057 1.00 95.94 82 VAL A O 1
ATOM 640 N N . TRP A 1 83 ? 12.677 -4.161 -2.894 1.00 95.31 83 TRP A N 1
ATOM 641 C CA . TRP A 1 83 ? 11.398 -4.852 -3.056 1.00 95.31 83 TRP A CA 1
ATOM 642 C C . TRP A 1 83 ? 11.239 -5.456 -4.453 1.00 95.31 83 TRP A C 1
ATOM 644 O O . TRP A 1 83 ? 10.765 -6.586 -4.566 1.00 95.31 83 TRP A O 1
ATOM 654 N N . ARG A 1 84 ? 11.693 -4.753 -5.500 1.00 94.56 84 ARG A N 1
ATOM 655 C CA . ARG A 1 84 ? 11.737 -5.296 -6.866 1.00 94.56 84 ARG A CA 1
ATOM 656 C C . ARG A 1 84 ? 12.611 -6.544 -6.936 1.00 94.56 84 ARG A C 1
ATOM 658 O O . ARG A 1 84 ? 12.142 -7.567 -7.420 1.00 94.56 84 ARG A O 1
ATOM 665 N N . GLU A 1 85 ? 13.824 -6.493 -6.392 1.00 94.44 85 GLU A N 1
ATOM 666 C CA . GLU A 1 85 ? 14.729 -7.649 -6.347 1.00 94.44 85 GLU A CA 1
ATOM 667 C C . GLU A 1 85 ? 14.085 -8.854 -5.641 1.00 94.44 85 GLU A C 1
ATOM 669 O O . GLU A 1 85 ? 14.025 -9.944 -6.207 1.00 94.44 85 GLU A O 1
ATOM 674 N N . LEU A 1 86 ? 13.510 -8.651 -4.451 1.00 91.94 86 LEU A N 1
ATOM 675 C CA . LEU A 1 86 ? 12.849 -9.720 -3.692 1.00 91.94 86 LEU A CA 1
ATOM 676 C C . LEU A 1 86 ? 11.642 -10.327 -4.426 1.00 91.94 86 LEU A C 1
ATOM 678 O O . LEU A 1 86 ? 11.385 -11.527 -4.300 1.00 91.94 86 LEU A O 1
ATOM 682 N N . SER A 1 87 ? 10.913 -9.521 -5.205 1.00 88.31 87 SER A N 1
ATOM 683 C CA . SER A 1 87 ? 9.763 -9.995 -5.985 1.00 88.31 87 SER A CA 1
ATOM 684 C C . SER A 1 87 ? 10.157 -10.910 -7.148 1.00 88.31 87 SER A C 1
ATOM 686 O O . SER A 1 87 ? 9.378 -11.780 -7.522 1.00 88.31 87 SER A O 1
ATOM 688 N N . LEU A 1 88 ? 11.376 -10.759 -7.679 1.00 84.25 88 LEU A N 1
ATOM 689 C CA . LEU A 1 88 ? 11.903 -11.603 -8.754 1.00 84.25 88 LEU A CA 1
ATOM 690 C C . LEU A 1 88 ? 12.419 -12.950 -8.237 1.00 84.25 88 LEU A C 1
ATOM 692 O O . LEU A 1 88 ? 12.358 -13.935 -8.960 1.00 84.25 88 LEU A O 1
ATOM 696 N N . VAL A 1 89 ? 12.909 -13.002 -6.993 1.00 73.06 89 VAL A N 1
ATOM 697 C CA . VAL A 1 89 ? 13.403 -14.239 -6.352 1.00 73.06 89 VAL A CA 1
ATOM 698 C C . VAL A 1 89 ? 12.257 -15.160 -5.909 1.00 73.06 89 VAL A C 1
ATOM 700 O O . VAL A 1 89 ? 12.469 -16.346 -5.672 1.00 73.06 89 VAL A O 1
ATOM 703 N N . SER A 1 90 ? 11.045 -14.619 -5.776 1.00 60.75 90 SER A N 1
ATOM 704 C CA . SER A 1 90 ? 9.879 -15.336 -5.241 1.00 60.75 90 SER A CA 1
ATOM 705 C C . SER A 1 90 ? 8.958 -15.946 -6.315 1.00 60.75 90 SER A C 1
ATOM 707 O O . SER A 1 90 ? 7.941 -16.533 -5.947 1.00 60.75 90 SER A O 1
ATOM 709 N N . ASN A 1 91 ? 9.295 -15.800 -7.604 1.00 53.66 91 ASN A N 1
ATOM 710 C CA . ASN A 1 91 ? 8.603 -16.405 -8.756 1.00 53.66 91 ASN A CA 1
ATOM 711 C C . ASN A 1 91 ? 9.357 -17.639 -9.263 1.00 53.66 91 ASN A C 1
ATOM 713 O O . ASN A 1 91 ? 8.674 -18.591 -9.701 1.00 53.66 91 ASN A O 1
#

Radius of gyration: 13.68 Å; Cα contacts (8 Å, |Δi|>4): 85; chains: 1; bounding box: 33×28×35 Å

Foldseek 3Di:
DVLQVVLVVCVVVVHDPLVSLLSNDLQPNVVDPDLEDTCNVVSNQVVLLVQVVDVVQVPDVPRSRHPVVSCVSNVNPVCSVVSNVVVVVVD

Nearest PDB structures (foldseek):
  3hc1-assembly1_A  TM=5.882E-01  e=2.410E+00  Geobacter sulfurreducens